Protein AF-A0ABD0Q1M8-F1 (afdb_monomer_lite)

Sequence (74 aa):
MKYQGLCPPVPRTEEDFDPGAKFHIPANVPYVRYFVSFVIQFQFHKALCEAAGQPAPLHNCDIYQSKEAGKLLG

Foldseek 3Di:
DVPPPDDDPDDDDPVD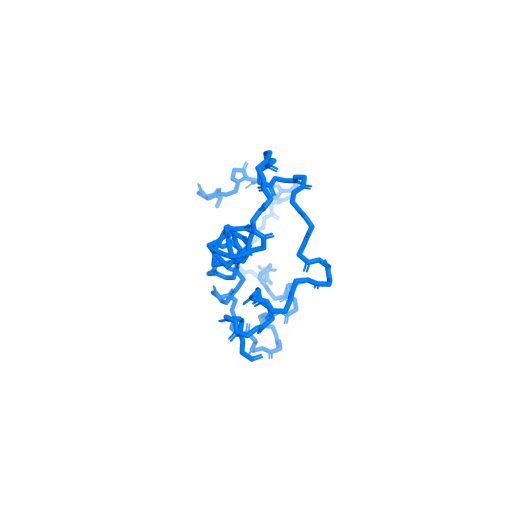PPVVVDCCVVVVNDDVCVVVCVVVVLVLLVVLQVQCVDPDDSVPGDSPPRPRSVVVVD

Radius of gyration: 19.85 Å; chains: 1; bounding box: 39×23×49 Å

Structure (mmCIF, N/CA/C/O backbone):
data_AF-A0ABD0Q1M8-F1
#
_entry.id   AF-A0ABD0Q1M8-F1
#
loop_
_atom_site.group_PDB
_atom_site.id
_atom_site.type_symbol
_atom_site.label_atom_id
_atom_site.label_alt_id
_atom_site.label_comp_id
_atom_site.label_asym_id
_atom_site.label_entity_id
_atom_site.label_seq_id
_atom_site.pdbx_PDB_ins_code
_atom_site.Cartn_x
_atom_site.Cartn_y
_atom_site.Cartn_z
_atom_site.occupancy
_atom_site.B_iso_or_equiv
_atom_site.auth_seq_id
_atom_site.auth_comp_id
_atom_site.auth_asym_id
_atom_site.auth_atom_id
_atom_site.pdbx_PDB_model_num
ATOM 1 N N . MET A 1 1 ? 4.100 1.318 -17.878 1.00 68.38 1 MET A N 1
ATOM 2 C CA . MET A 1 1 ? 3.458 2.592 -17.463 1.00 68.38 1 MET A CA 1
ATOM 3 C C . MET A 1 1 ? 1.967 2.497 -17.108 1.00 68.38 1 MET A C 1
ATOM 5 O O . MET A 1 1 ? 1.471 3.409 -16.463 1.00 68.38 1 MET A O 1
ATOM 9 N N . LYS A 1 2 ? 1.252 1.413 -17.459 1.00 92.69 2 LYS A N 1
ATOM 10 C CA . LYS A 1 2 ? -0.217 1.281 -17.340 1.00 92.69 2 LYS A CA 1
ATOM 11 C C . LYS A 1 2 ? -0.852 1.744 -16.015 1.00 92.69 2 LYS A C 1
ATOM 13 O O . LYS A 1 2 ? -1.931 2.312 -16.053 1.00 92.69 2 LYS A O 1
ATOM 18 N N . TYR A 1 3 ? -0.223 1.477 -14.868 1.00 95.81 3 TYR A N 1
ATOM 19 C CA . TYR A 1 3 ? -0.857 1.693 -13.559 1.00 95.81 3 TYR A CA 1
ATOM 20 C C . TYR A 1 3 ? -0.512 3.025 -12.889 1.00 95.81 3 TYR A C 1
ATOM 22 O O . TYR A 1 3 ? -1.367 3.606 -12.238 1.00 95.81 3 TYR A O 1
ATOM 30 N N . GLN A 1 4 ? 0.730 3.498 -13.021 1.00 96.62 4 GLN A N 1
ATOM 31 C CA . GLN A 1 4 ? 1.200 4.700 -12.316 1.00 96.62 4 GLN A CA 1
ATOM 32 C C . GLN A 1 4 ? 1.179 5.958 -13.195 1.00 96.62 4 GLN A C 1
ATOM 34 O O . GLN A 1 4 ? 1.351 7.053 -12.679 1.00 96.62 4 GLN A O 1
ATOM 39 N N . GLY A 1 5 ? 0.997 5.818 -14.516 1.00 96.00 5 GLY A N 1
ATOM 40 C CA . GLY A 1 5 ? 0.986 6.962 -15.435 1.00 96.00 5 GLY A CA 1
ATOM 41 C C . GLY A 1 5 ? 2.332 7.690 -15.560 1.00 96.00 5 GLY A C 1
ATOM 42 O O . GLY A 1 5 ? 2.361 8.833 -15.995 1.00 96.00 5 GLY A O 1
ATOM 43 N N . LEU A 1 6 ? 3.438 7.044 -15.174 1.00 94.56 6 LEU A N 1
ATOM 44 C CA . LEU A 1 6 ? 4.791 7.613 -15.184 1.00 94.56 6 LEU A CA 1
ATOM 45 C C . LEU A 1 6 ? 5.605 7.127 -16.382 1.00 94.56 6 LEU A C 1
ATOM 47 O O . LEU A 1 6 ? 5.470 5.960 -16.758 1.00 94.56 6 LEU A O 1
ATOM 51 N N . CYS A 1 7 ? 6.510 7.975 -16.880 1.00 94.69 7 CYS A N 1
ATOM 52 C CA . CYS A 1 7 ? 7.542 7.648 -17.865 1.00 94.69 7 CYS A CA 1
ATOM 53 C C . CYS A 1 7 ? 8.961 7.889 -17.311 1.00 94.69 7 CYS A C 1
ATOM 55 O O . CYS A 1 7 ? 9.137 8.753 -16.449 1.00 94.69 7 CYS A O 1
ATOM 57 N N . PRO A 1 8 ? 9.980 7.132 -17.766 1.00 96.12 8 PRO A N 1
ATOM 58 C CA . PRO A 1 8 ? 11.358 7.413 -17.401 1.00 96.12 8 PRO A CA 1
ATOM 59 C C . PRO A 1 8 ? 11.810 8.735 -18.049 1.00 96.12 8 PRO A C 1
ATOM 61 O O . PRO A 1 8 ? 11.416 9.026 -19.180 1.00 96.12 8 PRO A O 1
ATOM 64 N N . PRO A 1 9 ? 12.650 9.533 -17.367 1.00 96.94 9 PRO A N 1
ATOM 65 C CA . PRO A 1 9 ? 13.136 10.811 -17.894 1.00 96.94 9 PRO A CA 1
ATOM 66 C C . PRO A 1 9 ? 14.193 10.653 -19.001 1.00 96.94 9 PRO A C 1
ATOM 68 O O . PRO A 1 9 ? 14.528 11.627 -19.669 1.00 96.94 9 PRO A O 1
ATOM 71 N N . VAL A 1 10 ? 14.725 9.444 -19.193 1.00 97.31 10 VAL A N 1
ATOM 72 C CA . VAL A 1 10 ? 15.687 9.086 -20.242 1.00 97.31 10 VAL A CA 1
ATOM 73 C C . VAL A 1 10 ? 15.254 7.780 -20.917 1.00 97.31 10 VAL A C 1
ATOM 75 O O . VAL A 1 10 ? 14.556 6.981 -20.282 1.00 97.31 10 VAL A O 1
ATOM 78 N N . PRO A 1 11 ? 15.647 7.530 -22.180 1.00 96.69 11 PRO A N 1
ATOM 79 C CA . PRO A 1 11 ? 15.401 6.246 -22.830 1.00 96.69 11 PRO A CA 1
ATOM 80 C C . PRO A 1 11 ? 15.985 5.084 -22.015 1.00 96.69 11 PRO A C 1
ATOM 82 O O . PRO A 1 11 ? 17.086 5.198 -21.479 1.00 96.69 11 PRO A O 1
ATOM 85 N N . ARG A 1 12 ? 15.242 3.978 -21.923 1.00 97.12 12 ARG A N 1
ATOM 86 C CA . ARG A 1 12 ? 15.694 2.720 -21.306 1.00 97.12 12 ARG A CA 1
ATOM 87 C C . ARG A 1 12 ? 15.840 1.652 -22.384 1.00 97.12 12 ARG A C 1
ATOM 89 O O . ARG A 1 12 ? 15.094 1.681 -23.368 1.00 97.12 12 ARG A O 1
ATOM 96 N N . THR A 1 13 ? 16.766 0.724 -22.191 1.00 97.56 13 THR A N 1
ATOM 97 C CA . THR A 1 13 ? 16.950 -0.458 -23.048 1.00 97.56 13 THR A CA 1
ATOM 98 C C . THR A 1 13 ? 16.751 -1.743 -22.239 1.00 97.56 13 THR A C 1
ATOM 100 O O . THR A 1 13 ? 16.554 -1.698 -21.031 1.00 97.56 13 THR A O 1
ATOM 103 N N . GLU A 1 14 ? 16.810 -2.912 -22.875 1.00 96.69 14 GLU A N 1
ATOM 104 C CA . GLU A 1 14 ? 16.720 -4.199 -22.160 1.00 96.69 14 GLU A CA 1
ATOM 105 C C . GLU A 1 14 ? 17.963 -4.506 -21.297 1.00 96.69 14 GLU A C 1
ATOM 107 O O . GLU A 1 14 ? 17.933 -5.415 -20.471 1.00 96.69 14 GLU A O 1
ATOM 112 N N . GLU A 1 15 ? 19.054 -3.744 -21.450 1.00 97.75 15 GLU A N 1
ATOM 113 C CA . GLU A 1 15 ? 20.225 -3.823 -20.561 1.00 97.75 15 GLU A CA 1
ATOM 114 C C . GLU A 1 15 ? 19.957 -3.145 -19.202 1.00 97.75 15 GLU A C 1
ATOM 116 O O . GLU A 1 15 ? 20.638 -3.415 -18.209 1.00 97.75 15 GLU A O 1
ATOM 121 N N . ASP A 1 16 ? 18.931 -2.293 -19.133 1.00 97.69 16 ASP A N 1
ATOM 122 C CA . ASP A 1 16 ? 18.518 -1.566 -17.942 1.00 97.69 16 ASP A CA 1
ATOM 123 C C . ASP A 1 16 ? 17.518 -2.370 -17.093 1.00 97.69 16 ASP A C 1
ATOM 125 O O . ASP A 1 16 ? 16.298 -2.279 -17.259 1.00 97.69 16 ASP A O 1
ATOM 129 N N . PHE A 1 17 ? 18.004 -3.106 -16.092 1.00 97.25 17 PHE A N 1
ATOM 130 C CA . PHE A 1 17 ? 17.119 -3.795 -15.145 1.00 97.25 17 PHE A CA 1
ATOM 131 C C . PHE A 1 17 ? 16.556 -2.857 -14.053 1.00 97.25 17 PHE A C 1
ATOM 133 O O . PHE A 1 17 ? 16.850 -3.005 -12.864 1.00 97.25 17 PHE A O 1
ATOM 140 N N . ASP A 1 18 ? 15.700 -1.905 -14.446 1.00 97.19 18 ASP A N 1
ATOM 141 C CA . ASP A 1 18 ? 15.046 -0.922 -13.555 1.00 97.19 18 ASP A CA 1
ATOM 142 C C . ASP A 1 18 ? 14.373 -1.523 -12.309 1.00 97.19 18 ASP A C 1
ATOM 144 O O . ASP A 1 18 ? 14.559 -0.985 -11.210 1.00 97.19 18 ASP A O 1
ATOM 148 N N . PRO A 1 19 ? 13.615 -2.640 -12.403 1.00 97.00 19 PRO A N 1
ATOM 149 C CA . PRO A 1 19 ? 13.020 -3.257 -11.221 1.00 97.00 19 PRO A CA 1
ATOM 150 C C . PRO A 1 19 ? 14.060 -3.649 -10.162 1.00 97.00 19 PRO A C 1
ATOM 152 O O . PRO A 1 19 ? 13.760 -3.592 -8.969 1.00 97.00 19 PRO A O 1
ATOM 155 N N . GLY A 1 20 ? 15.289 -3.985 -10.570 1.00 98.00 20 GLY A N 1
ATOM 156 C CA . GLY A 1 20 ? 16.392 -4.329 -9.671 1.00 98.00 20 GLY A CA 1
ATOM 157 C C . GLY A 1 20 ? 16.816 -3.195 -8.734 1.00 98.00 20 GLY A C 1
ATOM 158 O O . GLY A 1 20 ? 17.322 -3.467 -7.647 1.00 98.00 20 GLY A O 1
ATOM 159 N N . ALA A 1 21 ? 16.537 -1.935 -9.085 1.00 98.06 21 ALA A N 1
ATOM 160 C CA . ALA A 1 21 ? 16.796 -0.780 -8.223 1.00 98.06 21 ALA A CA 1
ATOM 161 C C . ALA A 1 21 ? 15.803 -0.662 -7.044 1.00 98.06 21 ALA A C 1
ATOM 163 O O . ALA A 1 21 ? 15.998 0.150 -6.136 1.00 98.06 21 ALA A O 1
ATOM 164 N N . LYS A 1 22 ? 14.734 -1.470 -7.015 1.00 98.19 22 LYS A N 1
ATOM 165 C CA . LYS A 1 22 ? 13.782 -1.536 -5.900 1.00 98.19 22 LYS A CA 1
ATOM 166 C C . LYS A 1 22 ? 14.113 -2.720 -4.997 1.00 98.19 22 LYS A C 1
ATOM 168 O O . LYS A 1 22 ? 13.854 -3.850 -5.383 1.00 98.19 22 LYS A O 1
ATOM 173 N N . PHE A 1 23 ? 14.565 -2.448 -3.767 1.00 98.50 23 PHE A N 1
ATOM 174 C CA . PHE A 1 23 ? 14.987 -3.421 -2.734 1.00 98.50 23 PHE A CA 1
ATOM 175 C C . PHE A 1 23 ? 14.293 -4.795 -2.760 1.00 98.50 23 PHE A C 1
ATOM 177 O O . PHE A 1 23 ? 14.956 -5.825 -2.705 1.00 98.50 23 PHE A O 1
ATOM 184 N N . HIS A 1 24 ? 12.962 -4.826 -2.840 1.00 98.56 24 HIS A N 1
ATOM 185 C CA . HIS A 1 24 ? 12.173 -6.058 -2.799 1.00 98.56 24 HIS A CA 1
ATOM 186 C C . HIS A 1 24 ? 12.495 -7.059 -3.912 1.00 98.56 24 HIS A C 1
ATOM 188 O O . HIS A 1 24 ? 12.310 -8.254 -3.699 1.00 98.56 24 HIS A O 1
ATOM 194 N N . ILE A 1 25 ? 12.983 -6.589 -5.062 1.00 98.38 25 ILE A N 1
ATOM 195 C CA . ILE A 1 25 ? 13.385 -7.437 -6.186 1.00 98.38 25 ILE A CA 1
ATOM 196 C C . ILE A 1 25 ? 14.693 -8.191 -5.874 1.00 98.38 25 ILE A C 1
ATOM 198 O O . ILE A 1 25 ? 14.630 -9.418 -5.795 1.00 98.38 25 ILE A O 1
ATOM 202 N N . PRO A 1 26 ? 15.853 -7.541 -5.619 1.00 98.44 26 PRO A N 1
ATOM 203 C CA . PRO A 1 26 ? 17.093 -8.256 -5.308 1.00 98.44 26 PRO A CA 1
ATOM 204 C C . PRO A 1 26 ? 17.056 -8.978 -3.955 1.00 98.44 26 PRO A C 1
ATOM 206 O O . PRO A 1 26 ? 17.730 -9.991 -3.791 1.00 98.44 26 PRO A O 1
ATOM 209 N N . ALA A 1 27 ? 16.260 -8.506 -2.990 1.00 98.50 27 ALA A N 1
ATOM 210 C CA . ALA A 1 27 ? 16.117 -9.163 -1.690 1.00 98.50 27 ALA A CA 1
ATOM 211 C C . ALA A 1 27 ? 15.095 -10.320 -1.688 1.00 98.50 27 ALA A C 1
ATOM 213 O O . ALA A 1 27 ? 14.864 -10.916 -0.637 1.00 98.50 27 ALA A O 1
ATOM 214 N N . ASN A 1 28 ? 14.458 -10.625 -2.828 1.00 97.94 28 ASN A N 1
ATOM 215 C CA . ASN A 1 28 ? 13.429 -11.663 -2.960 1.00 97.94 28 ASN A CA 1
ATOM 216 C C . ASN A 1 28 ? 12.297 -11.542 -1.912 1.00 97.94 28 ASN A C 1
ATOM 218 O O . ASN A 1 28 ? 11.876 -12.519 -1.288 1.00 97.94 28 ASN A O 1
ATOM 222 N N . VAL A 1 29 ? 11.804 -10.317 -1.690 1.00 98.25 29 VAL A N 1
ATOM 223 C CA . VAL A 1 29 ? 10.736 -10.033 -0.720 1.00 98.25 29 VAL A CA 1
ATOM 224 C C . VAL A 1 29 ? 9.402 -9.823 -1.453 1.00 98.25 29 VAL A C 1
ATOM 226 O O . VAL A 1 29 ? 9.256 -8.840 -2.178 1.00 98.25 29 VAL A O 1
ATOM 229 N N . PRO A 1 30 ? 8.376 -10.672 -1.229 1.00 98.06 30 PRO A N 1
ATOM 230 C CA . PRO A 1 30 ? 7.074 -10.544 -1.892 1.00 98.06 30 PRO A CA 1
ATOM 231 C C . PRO A 1 30 ? 6.418 -9.159 -1.757 1.00 98.06 30 PRO A C 1
ATOM 233 O O . PRO A 1 30 ? 6.228 -8.682 -0.637 1.00 98.06 30 PRO A O 1
ATOM 236 N N . TYR A 1 31 ? 6.001 -8.548 -2.875 1.00 98.25 31 TYR A N 1
ATOM 237 C CA . TYR A 1 31 ? 5.484 -7.166 -2.906 1.00 98.25 31 TYR A CA 1
ATOM 238 C C . TYR A 1 31 ? 3.963 -7.039 -2.709 1.00 98.25 31 TYR A C 1
ATOM 240 O O . TYR A 1 31 ? 3.485 -6.033 -2.191 1.00 98.25 31 TYR A O 1
ATOM 248 N N . VAL A 1 32 ? 3.182 -8.065 -3.073 1.00 98.19 32 VAL A N 1
ATOM 249 C CA . VAL A 1 32 ? 1.702 -8.024 -3.018 1.00 98.19 32 VAL A CA 1
ATOM 250 C C . VAL A 1 32 ? 1.156 -7.725 -1.616 1.00 98.19 32 VAL A C 1
ATOM 252 O O . VAL A 1 32 ? 0.093 -7.122 -1.482 1.00 98.19 32 VAL A O 1
ATOM 255 N N . ARG A 1 33 ? 1.929 -8.061 -0.572 1.00 97.88 33 ARG A N 1
ATOM 256 C CA . ARG A 1 33 ? 1.594 -7.782 0.828 1.00 97.88 33 ARG A CA 1
ATOM 257 C C . ARG A 1 33 ? 1.291 -6.305 1.082 1.00 97.88 33 ARG A C 1
ATOM 259 O O . ARG A 1 33 ? 0.419 -6.024 1.889 1.00 97.88 33 ARG A O 1
ATOM 266 N N . TYR A 1 34 ? 1.960 -5.386 0.376 1.00 98.31 34 TYR A N 1
ATOM 267 C CA . TYR A 1 34 ? 1.719 -3.952 0.527 1.00 98.31 34 TYR A CA 1
ATOM 268 C C . TYR A 1 34 ? 0.362 -3.564 -0.049 1.00 98.31 34 TYR A C 1
ATOM 270 O O . TYR A 1 34 ? -0.437 -2.943 0.631 1.00 98.31 34 TYR A O 1
ATOM 278 N N . PHE A 1 35 ? 0.040 -3.977 -1.275 1.00 98.38 35 PHE A N 1
ATOM 279 C CA . PHE A 1 35 ? -1.263 -3.642 -1.853 1.00 98.38 35 PHE A CA 1
ATOM 280 C C . PHE A 1 35 ? -2.419 -4.130 -0.964 1.00 98.38 35 PHE A C 1
ATOM 282 O O . PHE A 1 35 ? -3.339 -3.373 -0.664 1.00 98.38 35 PHE A O 1
ATOM 289 N N . VAL A 1 36 ? -2.321 -5.368 -0.473 1.00 98.56 36 VAL A N 1
ATOM 290 C CA . VAL A 1 36 ? -3.326 -5.954 0.421 1.00 98.56 36 VAL A CA 1
ATOM 291 C C . VAL A 1 36 ? -3.363 -5.238 1.774 1.00 98.56 36 VAL A C 1
ATOM 293 O O . VAL A 1 36 ? -4.448 -4.898 2.246 1.00 98.56 36 VAL A O 1
ATOM 296 N N . SER A 1 37 ? -2.208 -4.954 2.390 1.00 98.50 37 SER A N 1
ATOM 297 C CA . SER A 1 37 ? -2.162 -4.286 3.697 1.00 98.50 37 SER A CA 1
ATOM 298 C C . SER A 1 37 ? -2.765 -2.888 3.645 1.00 98.50 37 SER A C 1
ATOM 300 O O . SER A 1 37 ? -3.457 -2.495 4.577 1.00 98.50 37 SER A O 1
ATOM 302 N N . PHE A 1 38 ? -2.569 -2.158 2.545 1.00 98.56 38 PHE A N 1
ATOM 303 C CA . PHE A 1 38 ? -3.127 -0.817 2.380 1.00 98.56 38 PHE A CA 1
ATOM 304 C C . PHE A 1 38 ? -4.656 -0.805 2.279 1.00 98.56 38 PHE A C 1
ATOM 306 O O . PHE A 1 38 ? -5.259 0.221 2.577 1.00 98.56 38 PHE A O 1
ATOM 313 N N . VAL A 1 39 ? -5.288 -1.925 1.916 1.00 98.38 39 VAL A N 1
ATOM 314 C CA . VAL A 1 39 ? -6.750 -2.083 1.952 1.00 98.38 39 VAL A CA 1
ATOM 315 C C . VAL A 1 39 ? -7.204 -2.567 3.329 1.00 98.38 39 VAL A C 1
ATOM 317 O O . VAL A 1 39 ? -8.072 -1.951 3.949 1.00 98.38 39 VAL A O 1
ATOM 320 N N . ILE A 1 40 ? -6.598 -3.647 3.831 1.00 98.31 40 ILE A N 1
ATOM 321 C CA . ILE A 1 40 ? -7.011 -4.292 5.085 1.00 98.31 40 ILE A CA 1
ATOM 322 C C . ILE A 1 40 ? -6.814 -3.370 6.292 1.00 98.31 40 ILE A C 1
ATOM 324 O O . ILE A 1 40 ? -7.657 -3.371 7.185 1.00 98.31 40 ILE A O 1
ATOM 328 N N . GLN A 1 41 ? -5.775 -2.528 6.311 1.00 98.25 41 GLN A N 1
ATOM 329 C CA . GLN A 1 41 ? -5.549 -1.602 7.427 1.00 98.25 41 GLN A CA 1
ATOM 330 C C . GLN A 1 41 ? -6.765 -0.699 7.696 1.00 98.25 41 GLN A C 1
ATOM 332 O O . GLN A 1 41 ? -7.086 -0.445 8.851 1.00 98.25 41 GLN A O 1
ATOM 337 N N . PHE A 1 42 ? -7.495 -0.269 6.658 1.00 98.00 42 PHE A N 1
ATOM 338 C CA . PHE A 1 42 ? -8.695 0.557 6.828 1.00 98.00 42 PHE A CA 1
ATOM 339 C C . PHE A 1 42 ? -9.920 -0.260 7.234 1.00 98.00 42 PHE A C 1
ATOM 341 O O . PHE A 1 42 ? -10.786 0.257 7.937 1.00 98.00 42 PHE A O 1
ATOM 348 N N . GLN A 1 43 ? -9.993 -1.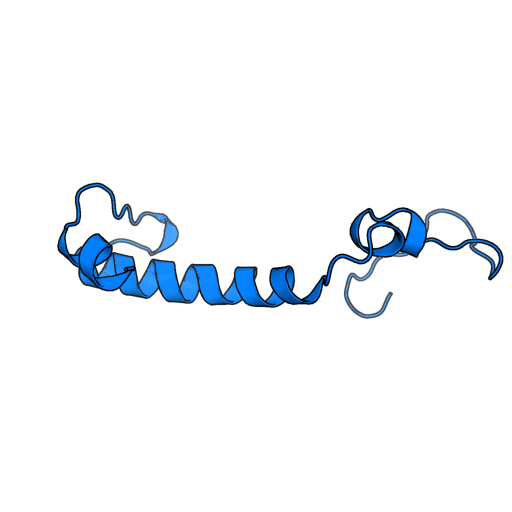529 6.825 1.00 97.94 43 GLN A N 1
ATOM 349 C CA . GLN A 1 43 ? -11.037 -2.445 7.289 1.00 97.94 43 GLN A CA 1
ATOM 350 C C . GLN A 1 43 ? -10.891 -2.704 8.792 1.00 97.94 43 GLN A C 1
ATOM 352 O O . GLN A 1 43 ? -11.874 -2.610 9.524 1.00 97.94 43 GLN A O 1
ATOM 357 N N . PHE A 1 44 ? -9.661 -2.948 9.255 1.00 97.88 44 PHE A N 1
ATOM 358 C CA . PHE A 1 44 ? -9.359 -3.093 10.678 1.00 97.88 44 PHE A CA 1
ATOM 359 C C . PHE A 1 44 ? -9.604 -1.792 11.430 1.00 97.88 44 PHE A C 1
ATOM 361 O O . PHE A 1 44 ? -10.353 -1.803 12.399 1.00 97.88 44 PHE A O 1
ATOM 368 N N . HIS A 1 45 ? -9.061 -0.666 10.956 1.00 97.62 45 HIS A N 1
ATOM 369 C CA . HIS A 1 45 ? -9.261 0.630 11.609 1.00 97.62 45 HIS A CA 1
ATOM 370 C C . HIS A 1 45 ? -10.749 0.945 11.786 1.00 97.62 45 HIS A C 1
ATOM 372 O O . HIS A 1 45 ? -11.180 1.247 12.891 1.00 97.62 45 HIS A O 1
ATOM 378 N N . LYS A 1 46 ? -11.570 0.756 10.745 1.00 96.81 46 LYS A N 1
ATOM 379 C CA . LYS A 1 46 ? -13.025 0.939 10.838 1.00 96.81 46 LYS A CA 1
ATOM 380 C C . LYS A 1 46 ? -13.668 0.046 11.904 1.00 96.81 46 LYS A C 1
ATOM 382 O O . LYS A 1 46 ? -14.396 0.563 12.746 1.00 96.81 46 LYS A O 1
ATOM 387 N N . ALA A 1 47 ? -13.389 -1.257 11.888 1.00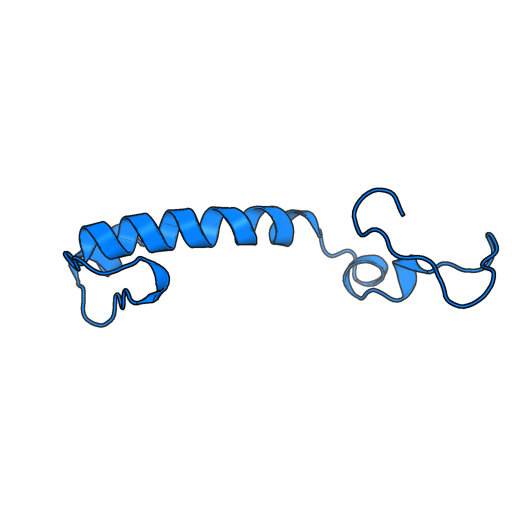 97.06 47 ALA A N 1
ATOM 388 C CA . ALA A 1 47 ? -13.973 -2.197 12.845 1.00 97.06 47 ALA A CA 1
ATOM 389 C C . ALA A 1 47 ? -13.560 -1.889 14.297 1.00 97.06 47 ALA A C 1
ATOM 391 O O . ALA A 1 47 ? -14.378 -1.963 15.212 1.00 97.06 47 ALA A O 1
ATOM 392 N N . LEU A 1 48 ? -12.301 -1.501 14.512 1.00 97.81 48 LEU A N 1
ATOM 393 C CA . LEU A 1 48 ? -11.798 -1.136 15.836 1.00 97.81 48 LEU A CA 1
ATOM 394 C C . LEU A 1 48 ? -12.384 0.190 16.329 1.00 97.81 48 LEU A C 1
ATOM 396 O O . LEU A 1 48 ? -12.705 0.305 17.506 1.00 97.81 48 LEU A O 1
ATOM 400 N N . CYS A 1 49 ? -12.578 1.167 15.443 1.00 97.25 49 CYS A N 1
ATOM 401 C CA . CYS A 1 49 ? -13.247 2.427 15.767 1.00 97.25 49 CYS A CA 1
ATOM 402 C C . CYS A 1 49 ? -14.709 2.231 16.174 1.00 97.25 49 CYS A C 1
ATOM 404 O O . CYS A 1 49 ? -15.178 2.853 17.128 1.00 97.25 49 CYS A O 1
ATOM 406 N N . GLU A 1 50 ? -15.418 1.340 15.478 1.00 96.00 50 GLU A N 1
ATOM 407 C CA . GLU A 1 50 ? -16.781 0.943 15.836 1.00 96.00 50 GLU A CA 1
ATOM 408 C C . GLU A 1 50 ? -16.807 0.260 17.213 1.00 96.00 50 GLU A C 1
ATOM 410 O O . GLU A 1 50 ? -17.630 0.613 18.057 1.00 96.00 50 GLU A O 1
ATOM 415 N N . ALA A 1 51 ? -15.859 -0.644 17.485 1.00 96.75 51 ALA A N 1
ATOM 416 C CA . ALA A 1 51 ? -15.721 -1.297 18.789 1.00 96.75 51 ALA A CA 1
ATOM 417 C C . ALA A 1 51 ? -15.327 -0.327 19.920 1.00 96.75 51 ALA A C 1
ATOM 419 O O . ALA A 1 51 ? -15.756 -0.507 21.058 1.00 96.75 51 ALA A O 1
ATOM 420 N N . ALA A 1 52 ? -14.550 0.714 19.613 1.00 97.06 52 ALA A N 1
ATOM 421 C CA . ALA A 1 52 ? -14.181 1.771 20.552 1.00 97.06 52 ALA A CA 1
ATOM 422 C C . ALA A 1 52 ? -15.330 2.751 20.855 1.00 97.06 52 ALA A C 1
ATOM 424 O O . ALA A 1 52 ? -15.194 3.590 21.746 1.00 97.06 52 ALA A O 1
ATOM 425 N N . GLY A 1 53 ? -16.454 2.663 20.133 1.00 94.38 53 GLY A N 1
ATOM 426 C CA . GLY A 1 53 ? -17.640 3.480 20.382 1.00 94.38 53 GLY A CA 1
ATOM 427 C C . GLY A 1 53 ? -17.455 4.970 20.080 1.00 94.38 53 GLY A C 1
ATOM 428 O O . GLY A 1 53 ? -18.108 5.795 20.717 1.00 94.38 53 GLY A O 1
ATOM 429 N N . GLN A 1 54 ? 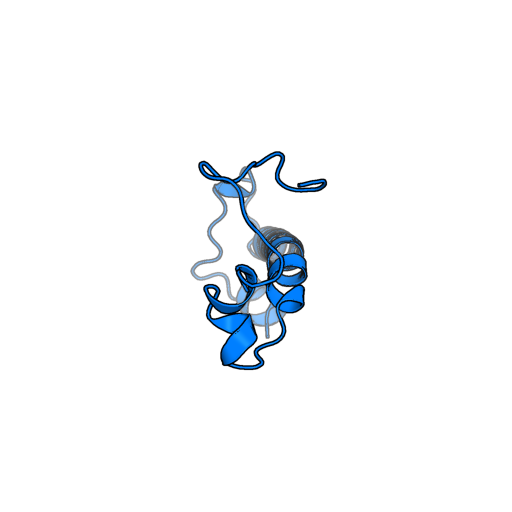-16.576 5.336 19.139 1.00 86.31 54 GLN A N 1
ATOM 430 C CA . GLN A 1 54 ? -16.301 6.737 18.794 1.00 86.31 54 GLN A CA 1
ATOM 431 C C . GLN A 1 54 ? -17.107 7.217 17.572 1.00 86.31 54 GLN A C 1
ATOM 433 O O . GLN A 1 54 ? -16.789 6.838 16.442 1.00 86.31 54 GLN A O 1
ATOM 438 N N . PRO A 1 55 ? -18.110 8.103 17.742 1.00 77.62 55 PRO A N 1
ATOM 439 C CA . PRO A 1 55 ? -18.853 8.689 16.630 1.00 77.62 55 PRO A CA 1
ATOM 440 C C . PRO A 1 55 ? -18.077 9.872 16.028 1.00 77.62 55 PRO A C 1
ATOM 442 O O . PRO A 1 55 ? -18.429 11.035 16.220 1.00 77.62 55 PRO A O 1
ATOM 445 N N . ALA A 1 56 ? -16.998 9.579 15.305 1.00 82.88 56 ALA A N 1
ATOM 446 C CA . ALA A 1 56 ? -16.191 10.567 14.592 1.00 82.88 56 ALA A CA 1
ATOM 447 C C . ALA A 1 56 ? -15.992 10.151 13.125 1.00 82.88 56 ALA A C 1
ATOM 449 O O . ALA A 1 56 ? -16.094 8.965 12.797 1.00 82.88 56 ALA A O 1
ATOM 450 N N . PRO A 1 57 ? -15.673 11.093 12.216 1.00 95.62 57 PRO A N 1
ATOM 451 C CA . PRO A 1 57 ? -15.129 10.730 10.914 1.00 95.62 57 PRO A CA 1
ATOM 452 C C . PRO A 1 57 ? -13.959 9.754 11.088 1.00 95.62 57 PRO A C 1
ATOM 454 O O . PRO A 1 57 ? -13.108 9.971 11.944 1.00 95.62 57 PRO A O 1
ATOM 457 N N . LEU A 1 58 ? -13.893 8.697 10.271 1.00 95.75 58 LEU A N 1
ATOM 458 C CA . LEU A 1 58 ? -12.959 7.577 10.473 1.00 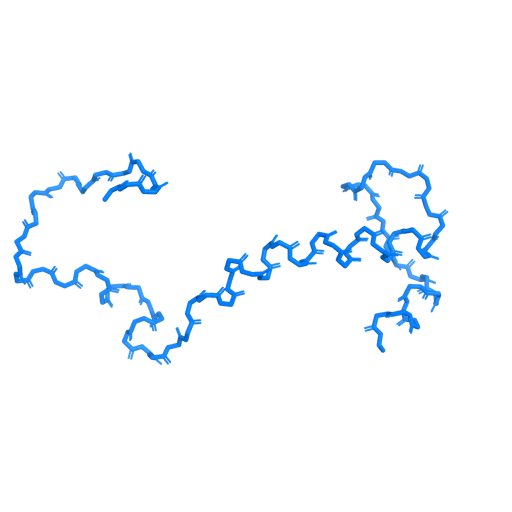95.75 58 LEU A CA 1
ATOM 459 C C . LEU A 1 58 ? -11.482 8.004 10.612 1.00 95.75 58 LEU A C 1
ATOM 461 O O . LEU A 1 58 ? -10.720 7.383 11.346 1.00 95.75 58 LEU A O 1
ATOM 465 N N . HIS A 1 59 ? -11.080 9.078 9.931 1.00 96.81 59 HIS A N 1
ATOM 466 C CA . HIS A 1 59 ? -9.722 9.625 9.993 1.00 96.81 59 HIS A CA 1
ATOM 467 C C . HIS A 1 59 ? -9.390 10.349 11.314 1.00 96.81 59 HIS A C 1
ATOM 469 O O . HIS A 1 59 ? -8.220 10.604 11.566 1.00 96.81 59 HIS A O 1
ATOM 475 N N . ASN A 1 60 ? -10.395 10.669 12.138 1.00 97.06 60 ASN A N 1
ATOM 476 C CA . ASN A 1 60 ? -10.255 11.297 13.459 1.00 97.06 60 ASN A CA 1
ATOM 477 C C . ASN A 1 60 ? -10.463 10.311 14.618 1.00 97.06 60 ASN A C 1
ATOM 479 O O . ASN A 1 60 ? -10.387 10.713 15.774 1.00 97.06 60 ASN A O 1
ATOM 483 N N . CYS A 1 61 ? -10.783 9.050 14.326 1.00 96.69 61 CYS A N 1
ATOM 484 C CA . CYS A 1 61 ? -10.919 8.027 15.353 1.00 96.69 61 CYS A CA 1
ATOM 485 C C . CYS A 1 61 ? -9.559 7.695 15.984 1.00 96.69 61 CYS A C 1
ATOM 487 O O . CYS A 1 61 ? -8.568 7.513 15.273 1.00 96.69 61 CYS A O 1
ATOM 489 N N . ASP A 1 62 ? -9.557 7.535 17.305 1.00 96.56 62 ASP A N 1
ATOM 490 C CA . ASP A 1 62 ? -8.421 7.091 18.103 1.00 96.56 62 ASP A CA 1
ATOM 491 C C . ASP A 1 62 ? -8.837 5.921 19.006 1.00 96.56 62 ASP A C 1
ATOM 493 O O . ASP A 1 62 ? -9.650 6.071 19.912 1.00 96.56 62 ASP A O 1
ATOM 497 N N . ILE A 1 63 ? -8.266 4.739 18.780 1.00 96.88 63 ILE A N 1
ATOM 498 C CA . ILE A 1 63 ? -8.590 3.529 19.551 1.00 96.88 63 ILE A CA 1
ATOM 499 C C . ILE A 1 63 ? -7.850 3.450 20.897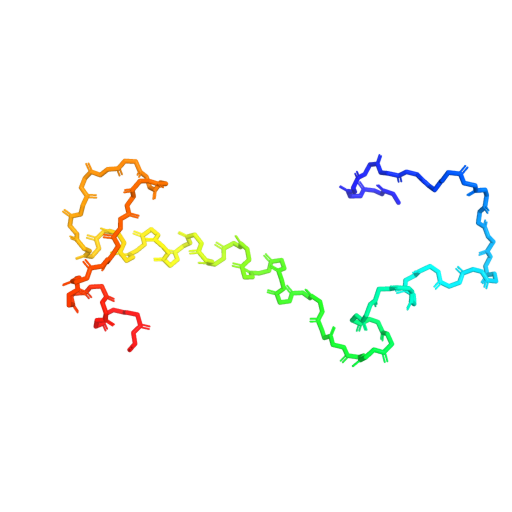 1.00 96.88 63 ILE A C 1
ATOM 501 O O . ILE A 1 63 ? -7.986 2.454 21.616 1.00 96.88 63 ILE A O 1
ATOM 505 N N . TYR A 1 64 ? -7.043 4.459 21.243 1.00 97.12 64 TYR A N 1
ATOM 506 C CA . TYR A 1 64 ? -6.296 4.500 22.495 1.00 97.12 64 TYR A CA 1
ATOM 507 C C . TYR A 1 64 ? -7.210 4.261 23.710 1.00 97.12 64 TYR A C 1
ATOM 509 O O . TYR A 1 64 ? -8.298 4.816 23.826 1.00 97.12 64 TYR A O 1
ATOM 517 N N . GLN A 1 65 ? -6.754 3.395 24.621 1.00 96.75 65 GLN A N 1
ATOM 518 C CA . GLN A 1 65 ? -7.459 2.968 25.841 1.00 96.75 65 GLN A CA 1
ATOM 519 C C . GLN A 1 65 ? -8.778 2.195 25.653 1.00 96.75 65 GLN A C 1
ATOM 521 O O . GLN A 1 65 ? -9.373 1.796 26.659 1.00 96.75 65 GLN A O 1
ATOM 526 N N . SER A 1 66 ? -9.206 1.878 24.426 1.00 97.44 66 SER A N 1
ATOM 527 C CA . SER A 1 66 ? -10.348 0.979 24.223 1.00 97.44 66 SER A CA 1
ATOM 528 C C . SER A 1 66 ? -9.949 -0.480 24.465 1.00 97.44 66 SER A C 1
ATOM 530 O O . SER A 1 66 ? -9.227 -1.102 23.679 1.00 97.44 66 SER A O 1
ATOM 532 N N . LYS A 1 67 ? -10.451 -1.056 25.562 1.00 97.56 67 LYS A N 1
ATOM 533 C CA . LYS A 1 67 ? -10.260 -2.482 25.876 1.00 97.56 67 LYS A CA 1
ATOM 534 C C . LYS A 1 67 ? -11.044 -3.367 24.912 1.00 97.56 67 LYS A C 1
ATOM 536 O O . LYS A 1 67 ? -10.607 -4.468 24.589 1.00 97.56 67 LYS A O 1
ATOM 541 N N . GLU A 1 68 ? -12.187 -2.874 24.455 1.00 97.88 68 GLU A N 1
ATOM 542 C CA . GLU A 1 68 ? -13.085 -3.519 23.507 1.00 97.88 68 GLU A CA 1
ATOM 543 C C . GLU A 1 68 ? -12.409 -3.663 22.141 1.00 97.88 68 GLU A C 1
ATOM 545 O O . GLU A 1 68 ? -12.371 -4.769 21.600 1.00 97.88 68 GLU A O 1
ATOM 550 N N . ALA A 1 69 ? -11.796 -2.590 21.628 1.00 97.69 69 ALA A N 1
ATOM 551 C CA . ALA A 1 69 ? -11.006 -2.638 20.400 1.00 97.69 69 ALA A CA 1
ATOM 552 C C . ALA A 1 69 ? -9.780 -3.552 20.552 1.00 97.69 69 ALA A C 1
ATOM 554 O O . ALA A 1 69 ? -9.534 -4.390 19.687 1.00 97.69 69 ALA A O 1
ATOM 555 N N . GLY A 1 70 ? -9.050 -3.459 21.672 1.00 97.75 70 GLY A N 1
ATOM 556 C CA . GLY A 1 70 ? -7.911 -4.342 21.949 1.00 97.75 70 GLY A CA 1
ATOM 557 C C . GLY A 1 70 ? -8.293 -5.827 21.933 1.00 97.75 70 GLY A C 1
ATOM 558 O O . GLY A 1 70 ? -7.654 -6.618 21.248 1.00 97.75 70 GLY A O 1
ATOM 559 N N . LYS A 1 71 ? -9.391 -6.197 22.606 1.00 97.94 71 LYS A N 1
ATOM 560 C CA . LYS A 1 71 ? -9.915 -7.573 22.613 1.00 97.94 71 LYS A CA 1
ATOM 561 C C . LYS A 1 71 ? -10.329 -8.059 21.219 1.00 97.94 71 LYS A C 1
ATOM 563 O O . LYS A 1 71 ? -10.245 -9.254 20.951 1.00 97.94 71 LYS A O 1
ATOM 568 N N . LEU A 1 72 ? -10.823 -7.166 20.362 1.00 97.56 72 LEU A N 1
ATOM 569 C CA . LEU A 1 72 ? -11.223 -7.509 18.997 1.00 97.56 72 LEU A CA 1
ATOM 570 C C . LEU A 1 72 ? -10.021 -7.684 18.056 1.00 97.56 72 LEU A C 1
ATOM 572 O O . LEU A 1 72 ? -10.089 -8.510 17.148 1.00 97.56 72 LEU A O 1
ATOM 576 N N . LEU A 1 73 ? -8.945 -6.917 18.254 1.00 96.62 73 LEU A N 1
ATOM 577 C CA . LEU A 1 73 ? -7.749 -6.972 17.409 1.00 96.62 73 LEU A CA 1
ATOM 578 C C . LEU A 1 73 ? -6.952 -8.272 17.590 1.00 96.62 73 LEU A C 1
ATOM 580 O O . LEU A 1 73 ? -6.403 -8.785 16.612 1.00 96.62 73 LEU A O 1
ATOM 584 N N . GLY A 1 74 ? -6.898 -8.792 18.817 1.00 90.88 74 GLY A N 1
ATOM 585 C CA . GLY A 1 74 ? -6.139 -9.993 19.174 1.00 90.88 74 GLY A CA 1
ATOM 586 C C . GLY A 1 74 ? -5.416 -9.851 20.499 1.00 90.88 74 GLY A C 1
ATOM 587 O O . GLY A 1 74 ? -4.625 -8.892 20.631 1.00 90.88 74 GLY A O 1
#

Secondary structure (DSSP, 8-state):
-TTT----SS---TT--GGGGSTTTTTT--SHHHHHHHHHHHHHHHHHHHHTT--S-GGG---TT-HHHHHHH-

InterPro domains:
  IPR001548 Peptidase M2, peptidyl-dipeptidase A [PF01401] (2-73)
  IPR001548 Peptidase M2, peptidyl-dipeptidase A [PS52011] (1-74)
  IPR001548 Peptidase M2, peptidyl-dipeptidase A [PTHR10514] (2-73)

pLDDT: mean 96.2, std 4.64, range [68.38, 98.56]

Organism: Cirrhinus mrigala (NCBI:txid683832)